Protein AF-A0AAD7NJN6-F1 (afdb_monomer_lite)

Secondary structure (DSSP, 8-state):
-----TTSSTTTTTS-HHHHHHHHHHHHHTS-TTHHHHHHTT-HHHHHHHHH-HHHHS---------------------

Structure (mmCIF, N/CA/C/O backbone):
data_AF-A0AAD7NJN6-F1
#
_entry.id   AF-A0AAD7NJN6-F1
#
loop_
_atom_site.group_PDB
_atom_site.id
_atom_site.type_symbol
_atom_site.label_atom_id
_atom_site.label_alt_id
_atom_site.label_comp_id
_atom_site.label_asym_id
_atom_site.label_entity_id
_atom_site.label_seq_id
_atom_site.pdbx_PDB_ins_code
_atom_site.Cartn_x
_atom_site.Cartn_y
_atom_site.Cartn_z
_atom_site.occupancy
_atom_site.B_iso_or_equiv
_atom_site.auth_seq_id
_atom_site.auth_comp_id
_atom_site.auth_asym_id
_atom_site.auth_atom_id
_atom_site.pdbx_PDB_model_num
ATOM 1 N N . GLU A 1 1 ? 15.734 14.099 -32.440 1.00 38.56 1 GLU A N 1
ATOM 2 C CA . GLU A 1 1 ? 15.791 12.654 -32.159 1.00 38.56 1 GLU A CA 1
ATOM 3 C C . GLU A 1 1 ? 15.917 12.395 -30.659 1.00 38.56 1 GLU A C 1
ATOM 5 O O . GLU A 1 1 ? 17.014 12.410 -30.111 1.00 38.56 1 GLU A O 1
ATOM 10 N N . VAL A 1 2 ? 14.784 12.277 -29.960 1.00 51.06 2 VAL A N 1
ATOM 11 C CA . VAL A 1 2 ? 14.758 12.048 -28.505 1.00 51.06 2 VAL A CA 1
ATOM 12 C C . VAL A 1 2 ? 14.893 10.549 -28.256 1.00 51.06 2 VAL A C 1
ATOM 14 O O . VAL A 1 2 ? 14.055 9.757 -28.680 1.00 51.06 2 VAL A O 1
ATOM 17 N N . ARG A 1 3 ? 15.974 10.155 -27.583 1.00 52.31 3 ARG A N 1
ATOM 18 C CA . ARG A 1 3 ? 16.278 8.764 -27.247 1.00 52.31 3 ARG A CA 1
ATOM 19 C C . ARG A 1 3 ? 15.217 8.209 -26.295 1.00 52.31 3 ARG A C 1
ATOM 21 O O . ARG A 1 3 ? 15.118 8.631 -25.146 1.00 52.31 3 ARG A O 1
ATOM 28 N N . LYS A 1 4 ? 14.441 7.243 -26.784 1.00 55.28 4 LYS A N 1
ATOM 29 C CA . LYS A 1 4 ? 13.494 6.437 -26.012 1.00 55.28 4 LYS A CA 1
ATOM 30 C C . LYS A 1 4 ? 14.229 5.630 -24.939 1.00 55.28 4 LYS A C 1
ATOM 32 O O . LYS A 1 4 ? 14.704 4.526 -25.190 1.00 55.28 4 LYS A O 1
ATOM 37 N N . HIS A 1 5 ? 14.294 6.157 -23.721 1.00 55.81 5 HIS A N 1
ATOM 38 C CA . HIS A 1 5 ? 14.627 5.378 -22.526 1.00 55.81 5 HIS A CA 1
ATOM 39 C C . HIS A 1 5 ? 13.430 4.485 -22.127 1.00 55.81 5 HIS A C 1
ATOM 41 O O . HIS A 1 5 ? 12.885 4.597 -21.037 1.00 55.81 5 HIS A O 1
ATOM 47 N N . GLU A 1 6 ? 12.994 3.591 -23.021 1.00 56.91 6 GLU A N 1
ATOM 48 C CA . GLU A 1 6 ? 11.895 2.637 -22.769 1.00 56.91 6 GLU A CA 1
ATOM 49 C C . GLU A 1 6 ? 12.363 1.401 -21.963 1.00 56.91 6 GLU A C 1
ATOM 51 O O . GLU A 1 6 ? 11.548 0.624 -21.473 1.00 56.91 6 GLU A O 1
ATOM 56 N N . GLY A 1 7 ? 13.676 1.229 -21.762 1.00 52.38 7 GLY A N 1
ATOM 57 C CA . GLY A 1 7 ? 14.255 0.061 -21.081 1.00 52.38 7 GLY A CA 1
ATOM 58 C C . GLY A 1 7 ? 14.322 0.129 -19.549 1.00 52.38 7 GLY A C 1
ATOM 59 O O . GLY A 1 7 ? 14.539 -0.899 -18.914 1.00 52.38 7 GLY A O 1
ATOM 60 N N . ALA A 1 8 ? 14.130 1.300 -18.929 1.00 55.62 8 ALA A N 1
ATOM 61 C CA . ALA A 1 8 ? 14.323 1.471 -17.480 1.00 55.62 8 ALA A CA 1
ATOM 62 C C . ALA A 1 8 ? 13.044 1.270 -16.640 1.00 55.62 8 ALA A C 1
ATOM 64 O O . ALA A 1 8 ? 13.133 0.984 -15.450 1.00 55.62 8 ALA A O 1
ATOM 65 N N . LEU A 1 9 ? 11.854 1.344 -17.248 1.00 56.03 9 LEU A N 1
ATOM 66 C CA . LEU A 1 9 ? 10.575 1.033 -16.581 1.00 56.03 9 LEU A CA 1
ATOM 67 C C . LEU A 1 9 ? 10.288 -0.487 -16.528 1.00 56.03 9 LEU A C 1
ATOM 69 O O . LEU A 1 9 ? 9.258 -0.934 -16.022 1.00 56.03 9 LEU A O 1
ATOM 73 N N . PHE A 1 10 ? 11.189 -1.299 -17.086 1.00 61.94 10 PHE A N 1
ATOM 74 C CA . PHE A 1 10 ? 10.910 -2.650 -17.572 1.00 61.94 10 PHE A CA 1
ATOM 75 C C . PHE A 1 10 ? 11.010 -3.841 -16.587 1.00 61.94 10 PHE A C 1
ATOM 77 O O . PHE A 1 10 ? 10.687 -4.952 -17.005 1.00 61.94 10 PHE A O 1
ATOM 84 N N . PRO A 1 11 ? 11.359 -3.698 -15.293 1.00 63.25 11 PRO A N 1
ATOM 85 C CA . PRO A 1 11 ? 11.176 -4.802 -14.336 1.00 63.25 11 PRO A CA 1
ATOM 86 C C . PRO A 1 11 ? 9.805 -4.785 -13.644 1.00 63.25 11 PRO A C 1
ATOM 88 O O . PRO A 1 11 ? 9.151 -5.818 -13.523 1.00 63.25 11 PRO A O 1
ATOM 91 N N . LEU A 1 12 ? 9.329 -3.612 -13.212 1.00 68.62 12 LEU A N 1
ATOM 92 C CA . LEU A 1 12 ? 8.181 -3.506 -12.296 1.00 68.62 12 LEU A CA 1
ATOM 93 C C . LEU A 1 12 ? 6.844 -3.855 -12.960 1.00 68.62 12 LEU A C 1
ATOM 95 O O . LEU A 1 12 ? 5.993 -4.491 -12.345 1.00 68.62 12 LEU A O 1
ATOM 99 N N . HIS A 1 13 ? 6.668 -3.517 -14.240 1.00 71.94 13 HIS A N 1
ATOM 100 C CA . HIS A 1 13 ? 5.473 -3.912 -14.994 1.00 71.94 13 HIS A CA 1
ATOM 101 C C . HIS A 1 13 ? 5.460 -5.396 -15.387 1.00 71.94 13 HIS A C 1
ATOM 103 O O . HIS A 1 13 ? 4.425 -5.897 -15.819 1.00 71.94 13 HIS A O 1
ATOM 109 N N . ARG A 1 14 ? 6.576 -6.118 -15.243 1.00 78.19 14 ARG A N 1
ATOM 110 C CA . ARG A 1 14 ? 6.663 -7.561 -15.522 1.00 78.19 14 ARG A CA 1
ATOM 111 C C . ARG A 1 14 ? 6.784 -8.412 -14.265 1.00 78.19 14 ARG A C 1
ATOM 113 O O . ARG A 1 14 ? 6.665 -9.627 -14.366 1.00 78.19 14 ARG A O 1
ATOM 120 N N . MET A 1 15 ? 6.985 -7.797 -13.100 1.00 84.56 15 MET A N 1
ATOM 121 C CA . MET A 1 15 ? 6.995 -8.531 -11.839 1.00 84.56 15 MET A CA 1
ATOM 122 C C . MET A 1 15 ? 5.668 -9.258 -11.634 1.00 84.56 15 MET A C 1
ATOM 124 O O . MET A 1 15 ? 4.626 -8.697 -11.966 1.00 84.56 15 MET A O 1
ATOM 128 N N . PRO A 1 16 ? 5.675 -10.463 -11.057 1.00 88.12 16 PRO A N 1
ATOM 129 C CA . PRO A 1 16 ? 4.470 -11.083 -10.533 1.00 88.12 16 PRO A CA 1
ATOM 130 C C . PRO A 1 16 ? 3.795 -10.180 -9.482 1.00 88.12 16 PRO A C 1
ATOM 132 O O . PRO A 1 16 ? 4.487 -9.442 -8.766 1.00 88.12 16 PRO A O 1
ATOM 135 N N . PRO A 1 17 ? 2.454 -10.184 -9.391 1.00 89.06 17 PRO A N 1
ATOM 136 C CA . PRO A 1 17 ? 1.730 -9.404 -8.388 1.00 89.06 17 PRO A CA 1
ATOM 137 C C . PRO A 1 17 ? 2.160 -9.722 -6.946 1.00 89.06 17 PRO A C 1
ATOM 139 O O . PRO A 1 17 ? 2.125 -8.820 -6.117 1.00 89.06 17 PRO A O 1
ATOM 142 N N . GLU A 1 18 ? 2.635 -10.938 -6.667 1.00 90.62 18 GLU A N 1
ATOM 143 C CA . GLU A 1 18 ? 3.109 -11.393 -5.353 1.00 90.62 18 GLU A CA 1
ATOM 144 C C . GLU A 1 18 ? 4.390 -10.673 -4.907 1.00 90.62 18 GLU A C 1
ATOM 146 O O . GLU A 1 18 ? 4.576 -10.368 -3.729 1.00 90.62 18 GLU A O 1
ATOM 151 N N . LEU A 1 19 ? 5.289 -10.363 -5.846 1.00 91.56 19 LEU A N 1
ATOM 152 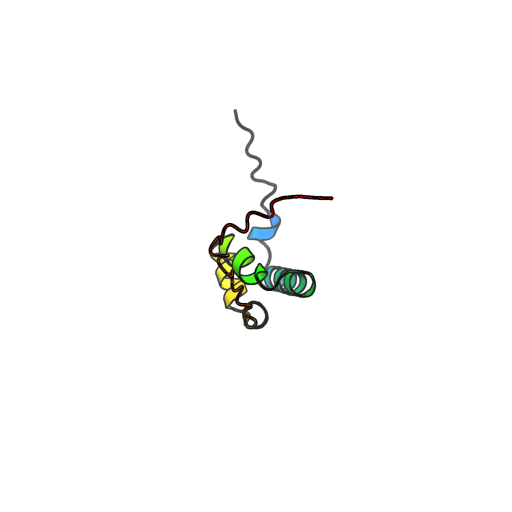C CA . LEU A 1 19 ? 6.505 -9.613 -5.524 1.00 91.56 19 LEU A CA 1
ATOM 153 C C . LEU A 1 19 ? 6.191 -8.135 -5.299 1.00 91.56 19 LEU A C 1
ATOM 155 O O . LEU A 1 19 ? 6.715 -7.527 -4.368 1.00 91.56 19 LEU A O 1
ATOM 159 N N . LEU A 1 20 ? 5.298 -7.566 -6.113 1.00 90.62 20 LEU A N 1
ATOM 160 C CA . LEU A 1 20 ? 4.811 -6.202 -5.905 1.00 90.62 20 LEU A CA 1
ATOM 161 C C . LEU A 1 20 ? 4.099 -6.070 -4.555 1.00 90.62 20 LEU A C 1
ATOM 163 O O . LEU A 1 20 ? 4.350 -5.115 -3.825 1.00 90.62 20 LEU A O 1
ATOM 167 N N . SER A 1 21 ? 3.266 -7.047 -4.198 1.00 91.12 21 SER A N 1
ATOM 168 C CA . SER A 1 21 ? 2.552 -7.055 -2.925 1.00 91.12 21 SER A CA 1
ATOM 169 C C . SER A 1 21 ? 3.511 -7.142 -1.735 1.00 91.12 21 SER A C 1
ATOM 171 O O . SER A 1 21 ? 3.356 -6.403 -0.764 1.00 91.12 21 SER A O 1
ATOM 173 N N . LEU A 1 22 ? 4.559 -7.970 -1.840 1.00 91.94 22 LEU A N 1
ATOM 174 C CA . LEU A 1 22 ? 5.608 -8.067 -0.825 1.00 91.94 22 LEU A CA 1
ATOM 175 C C . LEU A 1 22 ? 6.344 -6.732 -0.641 1.00 91.94 22 LEU A C 1
ATOM 177 O O . LEU A 1 22 ? 6.528 -6.281 0.488 1.00 91.94 22 LEU A O 1
ATOM 181 N N . ILE A 1 23 ? 6.714 -6.064 -1.738 1.00 91.56 23 ILE A N 1
ATOM 182 C CA . ILE A 1 23 ? 7.345 -4.737 -1.690 1.00 91.56 23 ILE A CA 1
ATOM 183 C C . ILE A 1 23 ? 6.428 -3.737 -0.976 1.00 91.56 23 ILE A C 1
ATOM 185 O O . ILE A 1 23 ? 6.880 -3.041 -0.070 1.00 91.56 23 ILE A O 1
ATOM 189 N N . PHE A 1 24 ? 5.140 -3.689 -1.329 1.00 91.94 24 PHE A N 1
ATOM 190 C CA . PHE A 1 24 ? 4.185 -2.772 -0.696 1.00 91.94 24 PHE A CA 1
ATOM 191 C C . PHE A 1 24 ? 4.047 -3.036 0.807 1.00 91.94 24 PHE A C 1
ATOM 193 O O . PHE A 1 24 ? 4.017 -2.097 1.605 1.00 91.94 24 PHE A O 1
ATOM 200 N N . GLN A 1 25 ? 4.051 -4.302 1.218 1.00 90.56 25 GLN A N 1
ATOM 201 C CA . GLN A 1 25 ? 4.003 -4.663 2.630 1.00 90.56 25 GLN A CA 1
ATOM 202 C C . GLN A 1 25 ? 5.248 -4.188 3.391 1.00 90.56 25 GLN A C 1
ATOM 204 O O . GLN A 1 25 ? 5.125 -3.650 4.491 1.00 90.56 25 GLN A O 1
ATOM 209 N N . TYR A 1 26 ? 6.436 -4.303 2.791 1.00 89.25 26 TYR A N 1
ATOM 210 C CA . TYR A 1 26 ? 7.651 -3.734 3.374 1.00 89.25 26 TYR A CA 1
ATOM 211 C C . TYR A 1 26 ? 7.591 -2.209 3.453 1.00 89.25 26 TYR A C 1
ATOM 213 O O . TYR A 1 26 ? 7.995 -1.646 4.467 1.00 89.25 26 TYR A O 1
ATOM 221 N N . THR A 1 27 ? 7.041 -1.523 2.445 1.00 86.19 27 THR A N 1
ATOM 222 C CA . THR A 1 27 ? 6.919 -0.058 2.515 1.00 86.19 27 THR A CA 1
ATOM 223 C C . THR A 1 27 ? 6.044 0.399 3.681 1.00 86.19 27 THR A C 1
ATOM 225 O O . THR A 1 27 ? 6.361 1.401 4.306 1.00 86.19 27 THR A O 1
ATOM 228 N N . LEU A 1 28 ? 5.008 -0.360 4.049 1.00 82.81 28 LEU A N 1
ATOM 229 C CA . LEU A 1 28 ? 4.165 -0.035 5.203 1.00 82.81 28 LEU A CA 1
ATOM 230 C C . LEU A 1 28 ? 4.857 -0.200 6.549 1.00 82.81 28 LEU A C 1
ATOM 232 O O . LEU A 1 28 ? 4.606 0.583 7.458 1.00 82.81 28 LEU A O 1
ATOM 236 N N . ALA A 1 29 ? 5.725 -1.201 6.684 1.00 79.12 29 ALA A N 1
ATOM 237 C CA . ALA A 1 29 ? 6.441 -1.445 7.933 1.00 79.12 29 ALA A CA 1
ATOM 238 C C . ALA A 1 29 ? 7.421 -0.310 8.286 1.00 79.12 29 ALA A C 1
ATOM 240 O O . ALA A 1 29 ? 7.749 -0.125 9.456 1.00 79.12 29 ALA A O 1
ATOM 241 N N . TYR A 1 30 ? 7.883 0.444 7.284 1.00 76.88 30 TYR A N 1
ATOM 242 C CA . TYR A 1 30 ? 8.938 1.449 7.436 1.00 76.88 30 TYR A CA 1
ATOM 243 C C . TYR A 1 30 ? 8.506 2.874 7.072 1.00 76.88 30 TYR A C 1
ATOM 245 O O . TYR A 1 30 ? 9.350 3.768 7.013 1.00 76.88 30 TYR A O 1
ATOM 253 N N . SER A 1 31 ? 7.231 3.120 6.768 1.00 80.56 31 SER A N 1
ATOM 254 C CA . SER A 1 31 ? 6.768 4.442 6.329 1.00 80.56 31 SER A CA 1
ATOM 255 C C . SER A 1 31 ? 5.387 4.804 6.871 1.00 80.56 31 SER A C 1
ATOM 257 O O . SER A 1 31 ? 4.800 4.108 7.694 1.00 80.56 31 SER A O 1
ATOM 259 N N . SER A 1 32 ? 4.917 5.972 6.451 1.00 82.00 32 SER A N 1
ATOM 260 C CA . SER A 1 32 ? 3.718 6.626 6.952 1.00 82.00 32 SER A CA 1
ATOM 261 C C . SER A 1 32 ? 2.419 5.869 6.600 1.00 82.00 32 SER A C 1
ATOM 263 O O . SER A 1 32 ? 2.348 5.226 5.549 1.00 82.00 32 SER A O 1
ATOM 265 N N . PRO A 1 33 ? 1.356 5.942 7.420 1.00 78.94 33 PRO A N 1
ATOM 266 C CA . PRO A 1 33 ? 0.088 5.245 7.171 1.00 78.94 33 PRO A CA 1
ATOM 267 C C . PRO A 1 33 ? -0.646 5.675 5.885 1.00 78.94 33 PRO A C 1
ATOM 269 O O . PRO A 1 33 ? -1.547 4.971 5.438 1.00 78.94 33 PRO A O 1
ATOM 272 N N . GLU A 1 34 ? -0.283 6.797 5.257 1.00 83.19 34 GLU A N 1
ATOM 273 C CA . GLU A 1 34 ? -0.828 7.237 3.963 1.00 83.19 34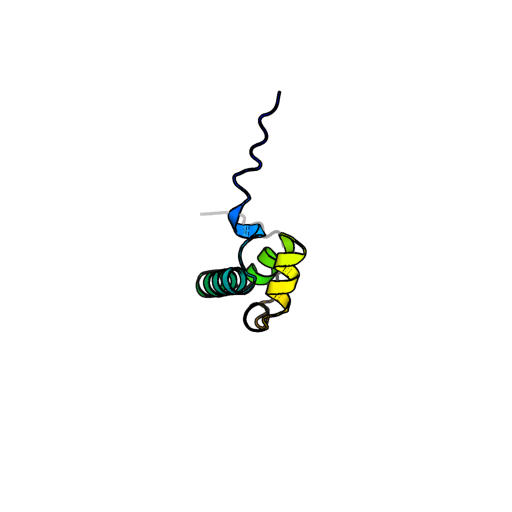 GLU A CA 1
ATOM 274 C C . GLU A 1 34 ? -0.219 6.532 2.738 1.00 83.19 34 GLU A C 1
ATOM 276 O O . GLU A 1 34 ? -0.731 6.658 1.622 1.00 83.19 34 GLU A O 1
ATOM 281 N N . ILE A 1 35 ? 0.854 5.759 2.926 1.00 86.19 35 ILE A N 1
ATOM 282 C CA . ILE A 1 35 ? 1.561 5.038 1.858 1.00 86.19 35 ILE A CA 1
ATOM 283 C C . ILE A 1 35 ? 0.657 4.154 0.982 1.00 86.19 35 ILE A C 1
ATOM 285 O O . ILE A 1 35 ? 0.840 4.186 -0.236 1.00 86.19 35 ILE A O 1
ATOM 289 N N . PRO A 1 36 ? -0.343 3.420 1.504 1.00 88.06 36 PRO A N 1
ATOM 290 C CA . PRO A 1 36 ? -1.227 2.599 0.674 1.00 88.06 36 PRO A CA 1
ATOM 291 C C . PRO A 1 36 ? -1.964 3.434 -0.370 1.00 88.06 36 PRO A C 1
ATOM 293 O O . PRO A 1 36 ? -2.082 3.040 -1.530 1.00 88.06 36 PRO A O 1
ATOM 296 N N . TRP A 1 37 ? -2.405 4.627 0.026 1.00 90.44 37 TRP A N 1
ATOM 297 C CA . TRP A 1 37 ? -3.100 5.555 -0.856 1.00 90.44 37 TRP A CA 1
ATOM 298 C C . TRP A 1 37 ? -2.151 6.139 -1.903 1.00 90.44 37 TRP A C 1
ATOM 300 O O . TRP A 1 37 ? -2.529 6.240 -3.067 1.00 90.44 37 TRP A O 1
ATOM 310 N N . ASN A 1 38 ? -0.902 6.426 -1.526 1.00 90.75 38 ASN A N 1
ATOM 311 C CA . ASN A 1 38 ? 0.134 6.879 -2.458 1.00 90.75 38 ASN A CA 1
ATOM 312 C C . ASN A 1 38 ? 0.525 5.794 -3.478 1.00 90.75 38 ASN A C 1
ATOM 314 O O . ASN A 1 38 ? 0.735 6.089 -4.648 1.00 90.75 38 ASN A O 1
ATOM 318 N N . ILE A 1 39 ? 0.593 4.524 -3.075 1.00 91.69 39 ILE A N 1
ATOM 319 C CA . ILE A 1 39 ? 0.883 3.405 -3.989 1.00 91.69 39 ILE A CA 1
ATOM 320 C C . ILE A 1 39 ? -0.283 3.197 -4.965 1.00 91.69 39 ILE A C 1
ATOM 322 O O . ILE A 1 39 ? -0.076 2.991 -6.165 1.00 91.69 39 ILE A O 1
ATOM 326 N N . ALA A 1 40 ? -1.518 3.302 -4.472 1.00 92.81 40 ALA A N 1
ATOM 327 C CA . ALA A 1 40 ? -2.727 3.123 -5.269 1.00 92.81 40 ALA A CA 1
ATOM 328 C C . ALA A 1 40 ? -2.943 4.207 -6.346 1.00 92.81 40 ALA A C 1
ATOM 330 O O . ALA A 1 40 ? -3.787 4.020 -7.226 1.00 92.81 40 ALA A O 1
ATOM 331 N N . THR A 1 41 ? -2.215 5.329 -6.307 1.00 93.94 41 THR A N 1
ATOM 332 C CA . THR A 1 41 ? -2.315 6.402 -7.315 1.00 93.94 41 THR A CA 1
ATOM 333 C C . THR A 1 41 ? -1.340 6.2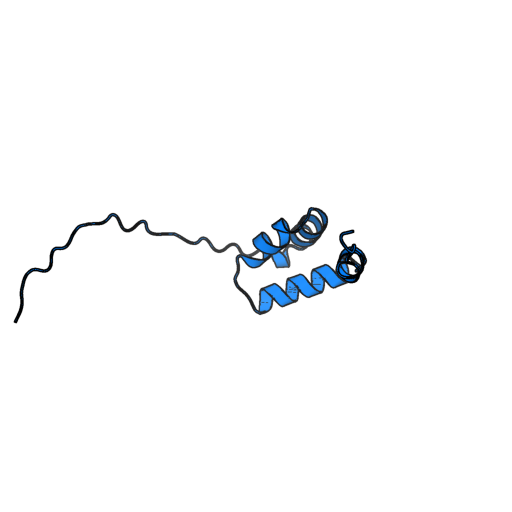32 -8.482 1.00 93.94 41 THR A C 1
ATOM 335 O O . THR A 1 41 ? -1.519 6.888 -9.504 1.00 93.94 41 THR A O 1
ATOM 338 N N . VAL A 1 42 ? -0.355 5.326 -8.385 1.00 91.94 42 VAL A N 1
ATOM 339 C CA . VAL A 1 42 ? 0.691 5.147 -9.411 1.00 91.94 42 VAL A CA 1
ATOM 340 C C . VAL A 1 42 ? 0.119 4.634 -10.737 1.00 91.94 42 VAL A C 1
ATOM 342 O O . VAL A 1 42 ? 0.377 5.205 -11.793 1.00 91.94 42 VAL A O 1
ATOM 345 N N . CYS A 1 43 ? -0.645 3.536 -10.707 1.00 91.44 43 CYS A N 1
ATOM 346 C CA . CYS A 1 43 ? -1.360 3.011 -11.874 1.00 91.44 43 CYS A CA 1
ATOM 347 C C . CYS A 1 43 ? -2.509 2.077 -11.462 1.00 91.44 43 CYS A C 1
ATOM 349 O O . CYS A 1 43 ? -2.580 1.623 -10.316 1.00 91.44 43 CYS A O 1
ATOM 351 N N . SER A 1 44 ? -3.383 1.724 -12.412 1.00 91.88 44 SER A N 1
ATOM 352 C CA . SER A 1 44 ? -4.520 0.817 -12.178 1.00 91.88 44 SER A CA 1
ATOM 353 C C . SER A 1 44 ? -4.095 -0.536 -11.602 1.00 91.88 44 SER A C 1
ATOM 355 O O . SER A 1 44 ? -4.718 -1.029 -10.668 1.00 91.88 44 SER A O 1
ATOM 357 N N . ARG A 1 45 ? -2.993 -1.109 -12.094 1.00 92.62 45 ARG A N 1
ATOM 358 C CA . ARG A 1 45 ? -2.469 -2.387 -11.602 1.00 92.62 45 ARG A CA 1
ATOM 359 C C . ARG A 1 45 ? -2.035 -2.321 -10.138 1.00 92.62 45 ARG A C 1
ATOM 361 O O . ARG A 1 45 ? -2.327 -3.237 -9.376 1.00 92.62 45 ARG A O 1
ATOM 368 N N . TRP A 1 46 ? -1.327 -1.260 -9.757 1.00 93.56 46 TRP A N 1
ATOM 369 C CA . TRP A 1 46 ? -0.860 -1.079 -8.382 1.00 93.56 46 TRP A CA 1
ATOM 370 C C . TRP A 1 46 ? -2.049 -0.897 -7.450 1.00 93.56 46 TRP A C 1
ATOM 372 O O . TRP A 1 46 ? -2.133 -1.592 -6.446 1.00 93.56 46 TRP A O 1
ATOM 382 N N . ARG A 1 47 ? -3.039 -0.097 -7.862 1.00 95.06 47 ARG A N 1
ATOM 383 C CA . ARG A 1 47 ? -4.316 0.037 -7.155 1.00 95.06 47 ARG A CA 1
ATOM 384 C C . ARG A 1 47 ? -5.002 -1.308 -6.922 1.00 95.06 47 ARG A C 1
ATOM 386 O O . ARG A 1 47 ? -5.427 -1.572 -5.802 1.00 95.06 47 ARG A O 1
ATOM 393 N N . THR A 1 48 ? -5.109 -2.159 -7.944 1.00 95.31 48 THR A N 1
ATOM 394 C CA . THR A 1 48 ? -5.722 -3.489 -7.802 1.00 95.31 48 THR A CA 1
ATOM 395 C C . THR A 1 48 ? -4.984 -4.342 -6.774 1.00 95.31 48 THR A C 1
ATOM 397 O O . THR A 1 48 ? -5.629 -4.923 -5.907 1.00 95.31 48 THR A O 1
ATOM 400 N N . ILE A 1 49 ? -3.649 -4.382 -6.828 1.00 93.81 49 ILE A N 1
ATOM 401 C CA . ILE A 1 49 ? -2.835 -5.148 -5.873 1.00 93.81 49 ILE A CA 1
ATOM 402 C C . ILE A 1 49 ? -3.012 -4.590 -4.458 1.00 93.81 49 ILE A C 1
ATOM 404 O O . ILE A 1 49 ? -3.332 -5.353 -3.548 1.00 93.81 49 ILE A O 1
ATOM 408 N N . THR A 1 50 ? -2.889 -3.269 -4.285 1.00 94.00 50 THR A N 1
ATOM 409 C CA . THR A 1 50 ? -3.065 -2.608 -2.988 1.00 94.00 50 THR A CA 1
ATOM 410 C C . THR A 1 50 ? -4.418 -2.947 -2.376 1.00 94.00 50 THR A C 1
ATOM 412 O O . THR A 1 50 ? -4.468 -3.382 -1.234 1.00 94.00 50 THR A O 1
ATOM 415 N N . LEU A 1 51 ? -5.510 -2.823 -3.136 1.00 93.38 51 LEU A N 1
ATOM 416 C CA . LEU A 1 51 ? -6.861 -3.095 -2.636 1.00 93.38 51 LEU A CA 1
ATOM 417 C C . LEU A 1 51 ? -7.131 -4.591 -2.403 1.00 93.38 51 LEU A C 1
ATOM 419 O O . LEU A 1 51 ? -7.926 -4.933 -1.531 1.00 93.38 51 LEU A O 1
ATOM 423 N N . SER A 1 52 ? -6.460 -5.486 -3.136 1.00 94.12 52 SER A N 1
ATOM 424 C CA . SER A 1 52 ? -6.616 -6.939 -2.970 1.00 94.12 52 SER A CA 1
ATOM 425 C C . SER A 1 52 ? -6.037 -7.486 -1.661 1.00 94.12 52 SER A C 1
ATOM 427 O O . SER A 1 52 ? -6.417 -8.576 -1.240 1.00 94.12 52 SER A O 1
ATOM 429 N N . GLN A 1 53 ? -5.148 -6.738 -1.001 1.00 91.50 53 GLN A N 1
ATOM 430 C CA . GLN A 1 53 ? -4.544 -7.130 0.269 1.00 91.50 53 GLN A CA 1
ATOM 431 C C . GLN A 1 53 ? -5.006 -6.211 1.407 1.00 91.50 53 GLN A C 1
ATOM 433 O O . GLN A 1 53 ? -4.493 -5.101 1.539 1.00 91.50 53 GLN A O 1
ATOM 438 N N . PRO A 1 54 ? -5.925 -6.670 2.279 1.00 90.69 54 PRO A N 1
ATOM 439 C CA . PRO A 1 54 ? -6.419 -5.877 3.405 1.00 90.69 54 PRO A CA 1
ATOM 440 C C . PRO A 1 54 ? -5.323 -5.383 4.347 1.00 90.69 54 PRO A C 1
ATOM 442 O O . PRO A 1 54 ? -5.428 -4.274 4.855 1.00 90.69 54 PRO A O 1
ATOM 445 N N . SER A 1 55 ? -4.241 -6.150 4.524 1.00 88.12 55 SER A N 1
ATOM 446 C CA . SER A 1 55 ? -3.075 -5.742 5.321 1.00 88.12 55 SER A CA 1
ATOM 447 C C . SER A 1 55 ? -2.445 -4.435 4.846 1.00 88.12 55 SER A C 1
ATOM 449 O O . SER A 1 55 ? -1.755 -3.782 5.626 1.00 88.12 55 SER A O 1
ATOM 451 N N . LEU A 1 56 ? -2.674 -4.053 3.584 1.00 87.88 56 LEU A N 1
ATOM 452 C CA . LEU A 1 56 ? -2.153 -2.818 3.039 1.00 87.88 56 LEU A CA 1
ATOM 453 C C . LEU A 1 56 ? -3.018 -1.605 3.390 1.00 87.88 56 LEU A C 1
ATOM 455 O O . LEU A 1 56 ? -2.466 -0.532 3.545 1.00 87.88 56 LEU A O 1
ATOM 459 N N . TRP A 1 57 ? -4.340 -1.726 3.527 1.00 89.88 57 TRP A N 1
ATOM 460 C CA . TRP A 1 57 ? -5.243 -0.567 3.670 1.00 89.88 57 TRP A CA 1
ATOM 461 C C . TRP A 1 57 ? -6.158 -0.612 4.900 1.00 89.88 57 TRP A C 1
ATOM 463 O O . TRP A 1 57 ? -6.948 0.307 5.104 1.00 89.88 57 TRP A O 1
ATOM 473 N N . SER A 1 58 ? -6.059 -1.645 5.742 1.00 89.25 58 SER A N 1
ATOM 474 C CA . SER A 1 58 ? -6.914 -1.819 6.926 1.00 89.25 58 SER A CA 1
ATOM 475 C C . SER A 1 58 ? -6.740 -0.734 7.991 1.00 89.25 58 SER A C 1
ATOM 477 O O . SER A 1 58 ? -7.614 -0.567 8.838 1.00 89.25 58 SER A O 1
ATOM 479 N N . THR A 1 59 ? -5.623 -0.007 7.966 1.00 85.69 59 THR A N 1
ATOM 480 C CA . THR A 1 59 ? -5.317 1.061 8.921 1.00 85.69 59 THR A CA 1
ATOM 481 C C . THR A 1 59 ? -5.461 2.413 8.240 1.00 85.69 59 THR A C 1
A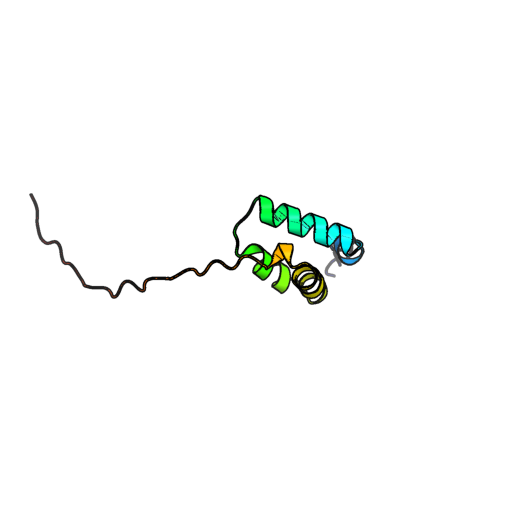TOM 483 O O . THR A 1 59 ? -4.677 2.760 7.361 1.00 85.69 59 THR A O 1
ATOM 486 N N . VAL A 1 60 ? -6.451 3.197 8.669 1.00 83.56 60 VAL A N 1
ATOM 487 C CA . VAL A 1 60 ? -6.702 4.546 8.151 1.00 83.56 60 VAL A CA 1
ATOM 488 C C . VAL A 1 60 ? -6.426 5.561 9.251 1.00 83.56 60 VAL A C 1
ATOM 490 O O . VAL A 1 60 ? -7.071 5.537 10.297 1.00 83.56 60 VAL A O 1
ATOM 493 N N . VAL A 1 61 ? -5.475 6.463 9.009 1.00 80.75 61 VAL A N 1
ATOM 494 C CA . VAL A 1 61 ? -5.148 7.560 9.928 1.00 80.75 61 VAL A CA 1
ATOM 495 C C . VAL A 1 61 ? -5.773 8.848 9.407 1.00 80.75 61 VAL A C 1
ATOM 497 O O . VAL A 1 61 ? -5.501 9.279 8.289 1.00 80.75 61 VAL A O 1
ATOM 500 N N . LEU A 1 62 ? -6.638 9.453 10.219 1.00 81.56 62 LEU A N 1
ATOM 501 C CA . LEU A 1 62 ? -7.301 10.711 9.895 1.00 81.56 62 LEU A CA 1
ATOM 502 C C . LEU A 1 62 ? -6.467 11.876 10.432 1.00 81.56 62 LEU A C 1
ATOM 504 O O . LEU A 1 62 ? -6.360 12.073 11.641 1.00 81.56 62 LEU A O 1
ATOM 508 N N . GLY A 1 63 ? -5.870 12.648 9.524 1.00 78.44 63 GLY A N 1
ATOM 509 C CA . GLY A 1 63 ? -5.196 13.896 9.865 1.00 78.44 63 GLY A CA 1
ATOM 510 C C . GLY A 1 63 ? -6.211 15.022 10.030 1.00 78.44 63 GLY A C 1
ATOM 511 O O . GLY A 1 63 ? -6.715 15.553 9.041 1.00 78.44 63 GLY A O 1
ATOM 512 N N . PHE A 1 64 ? -6.508 15.413 11.267 1.00 77.19 64 PHE A N 1
ATOM 513 C CA . PHE A 1 64 ? -7.289 16.621 11.523 1.00 77.19 64 PHE A CA 1
ATOM 514 C C . PHE A 1 64 ? -6.372 17.838 11.392 1.00 77.19 64 PHE A C 1
ATOM 516 O O . PHE A 1 64 ? -5.551 18.118 12.263 1.00 77.19 64 PHE A O 1
ATOM 523 N N . SER A 1 65 ? -6.483 18.563 10.278 1.00 74.94 65 SER A N 1
ATOM 524 C CA . SER A 1 65 ? -5.865 19.882 10.164 1.00 74.94 65 SER A CA 1
ATOM 525 C C . SER A 1 65 ? -6.763 20.888 10.878 1.00 74.94 65 SER A C 1
ATOM 527 O O . SER A 1 65 ? -7.766 21.346 10.329 1.00 74.94 65 SER A O 1
ATOM 529 N N . GLU A 1 66 ? -6.419 21.203 12.126 1.00 74.31 66 GLU A N 1
ATOM 530 C CA . GLU A 1 66 ? -7.006 22.324 12.853 1.00 74.31 66 GLU A CA 1
ATOM 531 C C . GLU A 1 66 ? -6.677 23.601 12.071 1.00 74.31 66 GLU A C 1
ATOM 533 O O . GLU A 1 66 ? -5.533 24.073 12.045 1.00 74.31 66 GLU A O 1
ATOM 538 N N . LYS A 1 67 ? -7.674 24.156 11.376 1.00 72.69 67 LYS A N 1
ATOM 539 C CA . LYS A 1 67 ? -7.531 25.477 10.775 1.00 72.69 67 LYS A CA 1
ATOM 540 C C . LYS A 1 67 ? -7.375 26.452 11.932 1.00 72.69 67 LYS A C 1
ATOM 542 O O . LYS A 1 67 ? -8.363 26.802 12.569 1.00 72.69 67 LYS A O 1
ATOM 547 N N . ARG A 1 68 ? -6.142 26.892 12.205 1.00 62.84 68 ARG A N 1
ATOM 548 C CA . ARG A 1 68 ? -5.889 28.043 13.077 1.00 62.84 68 ARG A CA 1
ATOM 549 C C . ARG A 1 68 ? -6.627 29.233 12.473 1.00 62.84 68 ARG A C 1
ATOM 551 O O . ARG A 1 68 ? -6.125 29.886 11.562 1.00 62.84 68 ARG A O 1
ATOM 558 N N . SER A 1 69 ? -7.846 29.470 12.951 1.00 62.75 69 SER A N 1
ATOM 559 C CA . SER A 1 69 ? -8.546 30.730 12.766 1.00 62.75 69 SER A CA 1
ATOM 560 C C . SER A 1 69 ? -7.636 31.783 13.374 1.00 62.75 69 SER A C 1
ATOM 562 O O . SER A 1 69 ? -7.425 31.792 14.586 1.00 62.75 69 SER A O 1
ATOM 564 N N . GLY A 1 70 ? -6.991 32.575 12.520 1.00 59.91 70 GLY A N 1
ATOM 565 C CA . GLY A 1 70 ? -6.051 33.597 12.943 1.00 59.91 70 GLY A CA 1
ATOM 566 C C . GLY A 1 70 ? -6.755 34.584 13.858 1.00 59.91 70 GLY A C 1
ATOM 567 O O . GLY A 1 70 ? -7.480 35.451 13.382 1.00 59.91 70 GLY A O 1
ATOM 568 N N . ASN A 1 71 ? -6.533 34.458 15.164 1.00 52.91 71 ASN A N 1
ATOM 569 C CA . ASN A 1 71 ? -6.755 35.555 16.082 1.00 52.91 71 ASN A CA 1
ATOM 570 C C . ASN A 1 71 ? -5.431 36.313 16.171 1.00 52.91 71 ASN A C 1
ATOM 572 O O . ASN A 1 71 ? -4.415 35.764 16.599 1.00 52.91 71 ASN A O 1
ATOM 576 N N . GLY A 1 72 ? -5.423 37.540 15.656 1.00 57.69 72 GLY A N 1
ATOM 577 C CA . GLY A 1 72 ? -4.263 38.414 15.706 1.00 57.69 72 GLY A CA 1
ATOM 578 C C . GLY A 1 72 ? -3.970 38.804 17.146 1.00 57.69 72 GLY A C 1
ATOM 579 O O . GLY A 1 72 ? -4.544 39.764 17.649 1.00 57.69 72 GLY A O 1
ATOM 580 N N . GLU A 1 73 ? -3.057 38.094 17.799 1.00 51.66 73 GLU A N 1
ATOM 581 C CA . GLU A 1 73 ? -2.518 38.531 19.079 1.00 51.66 73 GLU A CA 1
ATOM 582 C C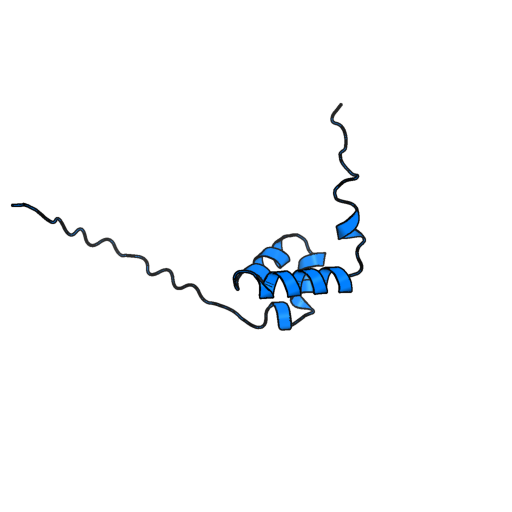 . GLU A 1 73 ? -1.301 39.417 18.808 1.00 51.66 73 GLU A C 1
ATOM 584 O O . GLU A 1 73 ? -0.175 38.964 18.594 1.00 51.66 73 GLU A O 1
ATOM 589 N N . LYS A 1 74 ? -1.567 40.725 18.733 1.00 58.97 74 LYS A N 1
ATOM 590 C CA . LYS A 1 74 ? -0.534 41.753 18.822 1.00 58.97 74 LYS A CA 1
ATOM 591 C C . LYS A 1 74 ? 0.078 41.661 20.218 1.00 58.97 74 LYS A C 1
ATOM 593 O O . LYS A 1 74 ? -0.503 42.183 21.163 1.00 58.97 74 LYS A O 1
ATOM 598 N N . VAL A 1 75 ? 1.252 41.054 20.352 1.00 58.84 75 VAL A N 1
ATOM 599 C CA . VAL A 1 75 ? 2.073 41.267 21.548 1.00 58.84 75 VAL A CA 1
ATOM 600 C C . VAL A 1 75 ? 2.886 42.533 21.315 1.00 58.84 75 VAL A C 1
ATOM 602 O O . VAL A 1 75 ? 3.906 42.544 20.628 1.00 58.84 75 VAL A O 1
ATOM 605 N N . ALA A 1 76 ? 2.339 43.631 21.828 1.00 54.00 76 ALA A N 1
ATOM 606 C CA . ALA A 1 76 ? 3.045 44.880 22.019 1.00 54.00 76 ALA A CA 1
ATOM 607 C C . ALA A 1 76 ? 4.020 44.745 23.200 1.00 54.00 76 ALA A C 1
ATOM 609 O O . ALA A 1 76 ? 3.620 44.295 24.266 1.00 54.00 76 ALA A O 1
ATOM 610 N N . GLY A 1 77 ? 5.254 45.210 22.994 1.00 53.62 77 GLY A N 1
ATOM 611 C CA . GLY A 1 77 ? 6.085 45.853 24.016 1.00 53.62 77 GLY A CA 1
ATOM 612 C C . GLY A 1 77 ? 6.721 44.986 25.108 1.00 53.62 77 GLY A C 1
ATOM 613 O O . GLY A 1 77 ? 6.073 44.727 26.110 1.00 53.62 77 GLY A O 1
ATOM 614 N N . SER A 1 78 ? 8.036 44.760 24.945 1.00 37.09 78 SER A N 1
ATOM 615 C CA . SER A 1 78 ? 9.111 4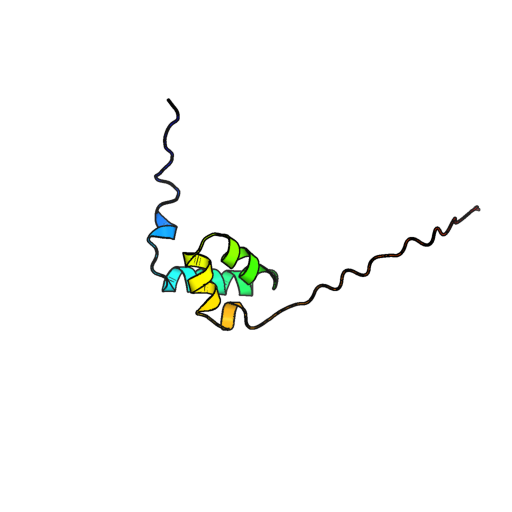5.010 25.937 1.00 37.09 78 SER A CA 1
ATOM 616 C C . SER A 1 78 ? 9.103 44.248 27.283 1.00 37.09 78 SER A C 1
ATOM 618 O O . SER A 1 78 ? 8.092 43.662 27.659 1.00 37.09 78 SER A O 1
ATOM 620 N N . PRO A 1 79 ? 10.237 44.175 28.020 1.00 55.34 79 PRO A N 1
ATOM 621 C CA . PRO A 1 79 ? 11.335 45.154 28.155 1.00 55.34 79 PRO A CA 1
ATOM 622 C C . PRO A 1 79 ? 12.326 45.189 26.994 1.00 55.34 79 PRO A C 1
ATOM 624 O O . PRO A 1 79 ? 12.898 44.128 26.668 1.00 55.34 79 PRO A O 1
#

Radius of gyration: 21.52 Å; chains: 1; bounding box: 25×57×60 Å

Organism: NCBI:txid230809

pLDDT: mean 77.49, std 15.87, range [37.09, 95.31]

InterPro domains:
  IPR001810 F-box domain [PF12937] (13-61)
  IPR001810 F-box domain [PS50181] (9-60)
  IPR036047 F-box-like domain superfamily [SSF81383] (5-61)

Foldseek 3Di:
DDDPPVPPVPPPVPDDLVVLLVVLLVCVVPDDLCSLVVQLPPDVSSVVSSVVDCSNNVDDDDDDDPPPPDDDDPPDDDD

Sequence (79 aa):
EVRKHEGALFPLHRMPPELLSLIFQYTLAYSSPEIPWNIATVCSRWRTITLSQPSLWSTVVLGFSEKRSGNGEKVAGSP